Protein AF-A0A7W3VNG0-F1 (afdb_monomer_lite)

Structure (mmCIF, N/CA/C/O backbone):
data_AF-A0A7W3VNG0-F1
#
_entry.id   AF-A0A7W3VNG0-F1
#
loop_
_atom_site.group_PDB
_atom_site.id
_atom_site.type_symbol
_atom_site.label_atom_id
_atom_site.label_alt_id
_atom_site.label_comp_id
_atom_site.label_asym_id
_atom_site.label_entity_id
_atom_site.label_seq_id
_atom_site.pdbx_PDB_ins_code
_atom_site.Cartn_x
_atom_site.Cartn_y
_atom_site.Cartn_z
_atom_site.occupancy
_atom_site.B_iso_or_equiv
_atom_site.auth_seq_id
_atom_site.auth_comp_id
_atom_site.auth_asym_id
_atom_site.auth_atom_id
_atom_site.pdbx_PDB_model_num
ATOM 1 N N . MET A 1 1 ? 59.490 29.736 -14.600 1.00 36.81 1 MET A N 1
ATOM 2 C CA . MET A 1 1 ? 59.712 28.663 -13.608 1.00 36.81 1 MET A CA 1
ATOM 3 C C . MET A 1 1 ? 58.430 27.846 -13.570 1.00 36.81 1 MET A C 1
ATOM 5 O O . MET A 1 1 ? 57.368 28.449 -13.543 1.00 36.81 1 MET A O 1
ATOM 9 N N . PHE A 1 2 ? 58.545 26.541 -13.801 1.00 30.77 2 PHE A N 1
ATOM 10 C CA . PHE A 1 2 ? 57.529 25.680 -14.417 1.00 30.77 2 PHE A CA 1
ATOM 11 C C . PHE A 1 2 ? 56.359 25.311 -13.492 1.00 30.77 2 PHE A C 1
ATOM 13 O O . PHE A 1 2 ? 56.581 24.967 -12.336 1.00 30.77 2 PHE A O 1
ATOM 20 N N . ASP A 1 3 ? 55.145 25.331 -14.051 1.00 32.91 3 ASP A N 1
ATOM 21 C CA . ASP A 1 3 ? 53.916 24.762 -13.484 1.00 32.91 3 ASP A CA 1
ATOM 22 C C . ASP A 1 3 ? 53.625 23.415 -14.175 1.00 32.91 3 ASP A C 1
ATOM 24 O O . ASP A 1 3 ? 53.836 23.266 -15.383 1.00 32.91 3 ASP A O 1
ATOM 28 N N . ILE A 1 4 ? 53.200 22.421 -13.396 1.00 45.72 4 ILE A N 1
ATOM 29 C CA . ILE A 1 4 ? 53.038 21.023 -13.796 1.00 45.72 4 ILE A CA 1
ATOM 30 C C . ILE A 1 4 ? 51.542 20.712 -13.810 1.00 45.72 4 ILE A C 1
ATOM 32 O O . ILE A 1 4 ? 50.962 20.289 -12.812 1.00 45.72 4 ILE A O 1
ATOM 36 N N . SER A 1 5 ? 50.912 20.871 -14.969 1.00 36.47 5 SER A N 1
ATOM 37 C CA . SER A 1 5 ? 49.564 20.367 -15.215 1.00 36.47 5 SER A CA 1
ATOM 38 C C . SER A 1 5 ? 49.514 19.599 -16.536 1.00 36.47 5 SER A C 1
ATOM 40 O O . SER A 1 5 ? 49.958 20.076 -17.577 1.00 36.47 5 SER A O 1
ATOM 42 N N . GLY A 1 6 ? 48.964 18.380 -16.487 1.00 37.28 6 GLY A N 1
ATOM 43 C CA . GLY A 1 6 ? 48.522 17.653 -17.679 1.00 37.28 6 GLY A CA 1
ATOM 44 C C . GLY A 1 6 ? 49.191 16.302 -17.918 1.00 37.28 6 GLY A C 1
ATOM 45 O O . GLY A 1 6 ? 49.995 16.150 -18.833 1.00 37.28 6 GLY A O 1
ATOM 46 N N . PHE A 1 7 ? 48.773 15.274 -17.178 1.00 34.28 7 PHE A N 1
ATOM 47 C CA . PHE A 1 7 ? 48.904 13.899 -17.659 1.00 34.28 7 PHE A CA 1
ATOM 48 C C . PHE A 1 7 ? 47.725 13.619 -18.603 1.00 34.28 7 PHE A C 1
ATOM 50 O O . PHE A 1 7 ? 46.584 13.505 -18.161 1.00 34.28 7 PHE A O 1
ATOM 57 N N . CYS A 1 8 ? 47.981 13.566 -19.913 1.00 39.53 8 CYS A N 1
ATOM 58 C CA . CYS A 1 8 ? 46.970 13.270 -20.929 1.00 39.53 8 CYS A CA 1
ATOM 59 C C . CYS A 1 8 ? 47.337 11.963 -21.647 1.00 39.53 8 CYS A C 1
ATOM 61 O O . CYS A 1 8 ? 48.332 11.889 -22.370 1.00 39.53 8 CYS A O 1
ATOM 63 N N . ILE A 1 9 ? 46.537 10.915 -21.423 1.00 39.66 9 ILE A N 1
ATOM 64 C CA . ILE A 1 9 ? 46.665 9.618 -22.095 1.00 39.66 9 ILE A CA 1
ATOM 65 C C . ILE A 1 9 ? 46.100 9.752 -23.513 1.00 39.66 9 ILE A C 1
ATOM 67 O O . ILE A 1 9 ? 44.916 10.022 -23.706 1.00 39.66 9 ILE A O 1
ATOM 71 N N . LYS A 1 10 ? 46.952 9.535 -24.521 1.00 39.34 10 LYS A N 1
ATOM 72 C CA . LYS A 1 10 ? 46.552 9.444 -25.931 1.00 39.34 10 LYS A CA 1
ATOM 73 C C . LYS A 1 10 ? 45.799 8.136 -26.190 1.00 39.34 10 LYS A C 1
ATOM 75 O O . LYS A 1 10 ? 46.382 7.062 -26.063 1.00 39.34 10 LYS A O 1
ATOM 80 N N . LYS A 1 11 ? 44.572 8.219 -26.709 1.00 36.72 11 LYS A N 1
ATOM 81 C CA . LYS A 1 11 ? 44.039 7.179 -27.600 1.00 36.72 11 LYS A CA 1
ATOM 82 C C . LYS A 1 11 ? 43.119 7.803 -28.651 1.00 36.72 11 LYS A C 1
ATOM 84 O O . LYS A 1 11 ? 42.170 8.495 -28.314 1.00 36.72 11 LYS A O 1
ATOM 89 N N . ASN A 1 12 ? 43.432 7.522 -29.915 1.00 43.62 12 ASN A N 1
ATOM 90 C CA . ASN A 1 12 ? 42.625 7.780 -31.114 1.00 43.62 12 ASN A CA 1
ATOM 91 C C . ASN A 1 12 ? 42.473 9.239 -31.580 1.00 43.62 12 ASN A C 1
ATOM 93 O O . ASN A 1 12 ? 41.367 9.747 -31.697 1.00 43.62 12 ASN A O 1
ATOM 97 N N . GLY A 1 13 ? 43.589 9.873 -31.955 1.00 47.06 13 GLY A N 1
ATOM 98 C CA . GLY A 1 13 ? 43.643 10.723 -33.158 1.00 47.06 13 GLY A CA 1
ATOM 99 C C . GLY A 1 13 ? 42.788 11.996 -33.240 1.00 47.06 13 GLY A C 1
ATOM 100 O O . GLY A 1 13 ? 42.789 12.621 -34.294 1.00 47.06 13 GLY A O 1
ATOM 101 N N . VAL A 1 14 ? 42.107 12.426 -32.178 1.00 41.50 14 VAL A N 1
ATOM 102 C CA . VAL A 1 14 ? 41.333 13.676 -32.174 1.00 41.50 14 VAL A CA 1
ATOM 103 C C . VAL A 1 14 ? 42.056 14.718 -31.327 1.00 41.50 14 VAL A C 1
ATOM 105 O O . VAL A 1 14 ? 42.215 14.570 -30.116 1.00 41.50 14 VAL A O 1
ATOM 108 N N . LYS A 1 15 ? 42.518 15.787 -31.982 1.00 36.38 15 LYS A N 1
ATOM 109 C CA . LYS A 1 15 ? 43.019 16.998 -31.325 1.00 36.38 15 LYS A CA 1
ATOM 110 C C . LYS A 1 15 ? 41.807 17.751 -30.772 1.00 36.38 15 LYS A C 1
ATOM 112 O O . LYS A 1 15 ? 41.072 18.367 -31.537 1.00 36.38 15 LYS A O 1
ATOM 117 N N . ILE A 1 16 ? 41.588 17.699 -29.461 1.00 45.91 16 ILE A N 1
ATOM 118 C CA . ILE A 1 16 ? 40.650 18.611 -28.800 1.00 45.91 16 ILE A CA 1
ATOM 119 C C . ILE A 1 16 ? 41.431 19.894 -28.519 1.00 45.91 16 ILE A C 1
ATOM 121 O O . ILE A 1 16 ? 42.313 19.918 -27.663 1.00 45.91 16 ILE A O 1
ATOM 125 N N . VAL A 1 17 ? 41.161 20.936 -29.303 1.00 44.19 17 VAL A N 1
ATOM 126 C CA . VAL A 1 17 ? 41.677 22.285 -29.048 1.00 44.19 17 VAL A CA 1
ATOM 127 C C . VAL A 1 17 ? 40.721 22.949 -28.048 1.00 44.19 17 VAL A C 1
ATOM 129 O O . VAL A 1 17 ? 39.509 22.875 -28.260 1.00 44.19 17 VAL A O 1
ATOM 132 N N . PRO A 1 18 ? 41.211 23.546 -26.947 1.00 37.38 18 PRO A N 1
ATOM 133 C CA . PRO A 1 18 ? 40.348 24.198 -25.972 1.00 37.38 18 PRO A CA 1
ATOM 134 C C . PRO A 1 18 ? 39.652 25.407 -26.604 1.00 37.38 18 PRO A C 1
ATOM 136 O O . PRO A 1 18 ? 40.271 26.188 -27.325 1.00 37.38 18 PRO A O 1
ATOM 139 N N . LEU A 1 19 ? 38.354 25.543 -26.325 1.00 37.97 19 LEU A N 1
ATOM 140 C CA . LEU A 1 19 ? 37.524 26.659 -26.770 1.00 37.97 19 LEU A CA 1
ATOM 141 C C . LEU A 1 19 ? 37.958 27.928 -26.015 1.00 37.97 19 LEU A C 1
ATOM 143 O O .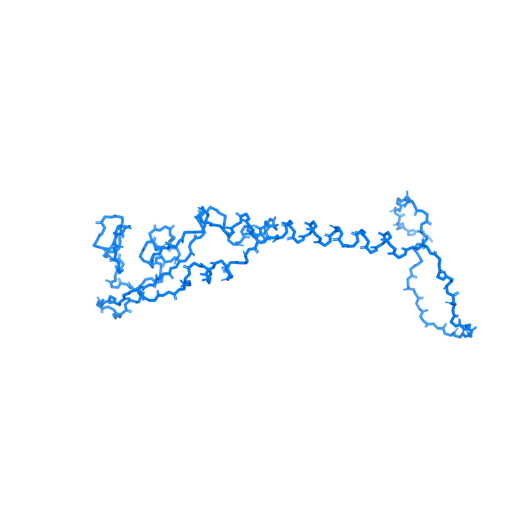 LEU A 1 19 ? 37.500 28.199 -24.907 1.00 37.97 19 LEU A O 1
ATOM 147 N N . GLY A 1 20 ? 38.897 28.668 -26.595 1.00 33.75 20 GLY A N 1
ATOM 148 C CA . GLY A 1 20 ? 39.327 29.978 -26.129 1.00 33.75 20 GLY A CA 1
ATOM 149 C C . GLY A 1 20 ? 38.967 31.051 -27.150 1.00 33.75 20 GLY A C 1
ATOM 150 O O . GLY A 1 20 ? 39.302 30.906 -28.318 1.00 33.75 20 GLY A O 1
ATOM 151 N N . ALA A 1 21 ? 38.322 32.105 -26.648 1.00 32.25 21 ALA A N 1
ATOM 152 C CA . ALA A 1 21 ? 38.236 33.459 -27.193 1.00 32.25 21 ALA A CA 1
ATOM 153 C C . ALA A 1 21 ? 37.711 33.621 -28.634 1.00 32.25 21 ALA A C 1
ATOM 155 O O . ALA A 1 21 ? 38.391 33.390 -29.628 1.00 32.25 21 ALA A O 1
ATOM 156 N N . VAL A 1 22 ? 36.478 34.119 -28.706 1.00 45.09 22 VAL A N 1
ATOM 157 C CA . VAL A 1 22 ? 35.891 34.735 -29.895 1.00 45.09 22 VAL A CA 1
ATOM 158 C C . VAL A 1 22 ? 36.618 36.056 -30.136 1.00 45.09 22 VAL A C 1
ATOM 160 O O . VAL A 1 22 ? 36.516 36.945 -29.297 1.00 45.09 22 VAL A O 1
ATOM 163 N N . ASP A 1 23 ? 37.324 36.190 -31.257 1.00 32.53 23 ASP A N 1
ATOM 164 C CA . ASP A 1 23 ? 37.614 37.502 -31.833 1.00 32.53 23 ASP A CA 1
ATOM 165 C C . ASP A 1 23 ? 37.903 37.404 -33.339 1.00 32.53 23 ASP A C 1
ATOM 167 O O . ASP A 1 23 ? 38.710 36.592 -33.784 1.00 32.53 23 ASP A O 1
ATOM 171 N N . GLY A 1 24 ? 37.211 38.249 -34.108 1.00 32.38 24 GLY A N 1
ATOM 172 C CA . GLY A 1 24 ? 37.638 38.762 -35.413 1.00 32.38 24 GLY A CA 1
ATOM 173 C C . GLY A 1 24 ? 37.784 37.812 -36.615 1.00 32.38 24 GLY A C 1
ATOM 174 O O . GLY A 1 24 ? 38.863 37.308 -36.888 1.00 32.38 24 GLY A O 1
ATOM 175 N N . GLY A 1 25 ? 36.765 37.804 -37.484 1.00 30.77 25 GLY A N 1
ATOM 176 C CA . GLY A 1 25 ? 36.982 38.089 -38.912 1.00 30.77 25 GLY A CA 1
ATOM 177 C C . GLY A 1 25 ? 37.190 36.944 -39.925 1.00 30.77 25 GLY A C 1
ATOM 178 O O . GLY A 1 25 ? 38.035 36.073 -39.783 1.00 30.77 25 GLY A O 1
ATOM 179 N N . ILE A 1 26 ? 36.512 37.148 -41.063 1.00 33.97 26 ILE A N 1
ATOM 180 C CA . ILE A 1 26 ? 36.773 36.677 -42.439 1.00 33.97 26 ILE A CA 1
ATOM 181 C C . ILE A 1 26 ? 35.982 35.456 -42.951 1.00 33.97 26 ILE A C 1
ATOM 183 O O . ILE A 1 26 ? 35.884 34.387 -42.362 1.00 33.97 26 ILE A O 1
ATOM 187 N N . GLN A 1 27 ? 35.388 35.733 -44.113 1.00 40.12 27 GLN A N 1
ATOM 188 C CA . GLN A 1 27 ? 34.443 35.004 -44.944 1.00 40.12 27 GLN A CA 1
ATOM 189 C C . GLN A 1 27 ? 34.919 33.613 -45.392 1.00 40.12 27 GLN A C 1
ATOM 191 O O . GLN A 1 27 ? 36.063 33.429 -45.797 1.00 40.12 27 GLN A O 1
ATOM 196 N N . GLY A 1 28 ? 33.976 32.673 -45.469 1.00 29.70 28 GLY A N 1
ATOM 197 C CA . GLY A 1 28 ? 34.095 31.427 -46.224 1.00 29.70 28 GLY A CA 1
ATOM 198 C C . GLY A 1 28 ? 32.721 30.769 -46.299 1.00 29.70 28 GLY A C 1
ATOM 199 O O . GLY A 1 28 ? 32.133 30.486 -45.262 1.00 29.70 28 GLY A O 1
ATOM 200 N N . GLY A 1 29 ? 32.168 30.626 -47.507 1.00 31.95 29 GLY A N 1
ATOM 201 C CA . GLY A 1 29 ? 30.792 30.174 -47.750 1.00 31.95 29 GLY A CA 1
ATOM 202 C C . GLY A 1 29 ? 30.448 28.797 -47.158 1.00 31.95 29 GLY A C 1
ATOM 203 O O . GLY A 1 29 ? 31.324 28.101 -46.644 1.00 31.95 29 GLY A O 1
ATOM 204 N N . PRO A 1 30 ? 29.172 28.370 -47.225 1.00 36.72 30 PRO A N 1
ATOM 205 C CA . PRO A 1 30 ? 28.758 27.097 -46.652 1.00 36.72 30 PRO A CA 1
ATOM 206 C C . PRO A 1 30 ? 29.549 25.955 -47.297 1.00 36.72 30 PRO A C 1
ATOM 208 O O . PRO A 1 30 ? 29.442 25.700 -48.498 1.00 36.72 30 PRO A O 1
ATOM 211 N N . LEU A 1 31 ? 30.346 25.270 -46.475 1.00 34.75 31 LEU A N 1
ATOM 212 C CA . LEU A 1 31 ? 30.989 24.005 -46.808 1.00 34.75 31 LEU A CA 1
ATOM 213 C C . LEU A 1 31 ? 29.894 23.002 -47.174 1.00 34.75 31 LEU A C 1
ATOM 215 O O . LEU A 1 31 ? 29.233 22.406 -46.324 1.00 34.75 31 LEU A O 1
ATOM 219 N N . ARG A 1 32 ? 29.685 22.854 -48.480 1.00 32.56 32 ARG A N 1
ATOM 220 C CA . ARG A 1 32 ? 28.831 21.840 -49.081 1.00 32.56 32 ARG A CA 1
ATOM 221 C C . ARG A 1 32 ? 29.523 20.493 -48.891 1.00 32.56 32 ARG A C 1
ATOM 223 O O . ARG A 1 32 ? 30.400 20.128 -49.668 1.00 32.56 32 ARG A O 1
ATOM 230 N N . ILE A 1 33 ? 29.152 19.777 -47.834 1.00 42.22 33 ILE A N 1
ATOM 231 C CA . ILE A 1 33 ? 29.597 18.399 -47.617 1.00 42.22 33 ILE A CA 1
ATOM 232 C C . ILE A 1 33 ? 28.932 17.529 -48.700 1.00 42.22 33 ILE A C 1
ATOM 234 O O . ILE A 1 33 ? 27.702 17.562 -48.818 1.00 42.22 33 ILE A O 1
ATOM 238 N N . PRO A 1 34 ? 29.691 16.786 -49.527 1.00 34.53 34 PRO A N 1
ATOM 239 C CA . PRO A 1 34 ? 29.109 15.892 -50.516 1.00 34.53 34 PRO A CA 1
ATOM 240 C C . PRO A 1 34 ? 28.356 14.762 -49.811 1.00 34.53 34 PRO A C 1
ATOM 242 O O . PRO A 1 34 ? 28.912 14.006 -49.016 1.00 34.53 34 PRO A O 1
ATOM 245 N N . ASN A 1 35 ? 27.066 14.667 -50.119 1.00 49.00 35 ASN A N 1
ATOM 246 C CA . ASN A 1 35 ? 26.188 13.590 -49.700 1.00 49.00 35 ASN A CA 1
ATOM 247 C C . ASN A 1 35 ? 26.609 12.304 -50.423 1.00 49.00 35 ASN A C 1
ATOM 249 O O . ASN A 1 35 ? 26.249 12.101 -51.579 1.00 49.00 35 ASN A O 1
ATOM 253 N N . THR A 1 36 ? 27.405 11.460 -49.767 1.00 40.16 36 THR A N 1
ATOM 254 C CA . THR A 1 36 ? 27.700 10.118 -50.281 1.00 40.16 36 THR A CA 1
ATOM 255 C C . THR A 1 36 ? 27.857 9.149 -49.113 1.00 40.16 36 THR A C 1
ATOM 257 O O . THR A 1 36 ? 28.826 9.201 -48.362 1.00 40.16 36 THR A O 1
ATOM 260 N N . THR A 1 37 ? 26.862 8.271 -48.976 1.00 44.16 37 THR A N 1
ATOM 261 C CA . THR A 1 37 ? 26.997 6.931 -48.382 1.00 44.16 37 THR A CA 1
ATOM 262 C C . THR A 1 37 ? 27.350 6.867 -46.888 1.00 44.16 37 THR A C 1
ATOM 264 O O . THR A 1 37 ? 28.313 6.221 -46.494 1.00 44.16 37 THR A O 1
ATOM 267 N N . GLY A 1 38 ? 26.542 7.499 -46.029 1.00 41.84 38 GLY A N 1
ATOM 268 C CA . GLY A 1 38 ? 26.696 7.373 -44.569 1.00 41.84 38 GLY A CA 1
ATOM 269 C C . GLY A 1 38 ? 25.411 7.418 -43.734 1.00 41.84 38 GLY A C 1
ATOM 270 O O . GLY A 1 38 ? 25.485 7.201 -42.526 1.00 41.84 38 GLY A O 1
ATOM 271 N N . SER A 1 39 ? 24.238 7.685 -44.328 1.00 44.06 39 SER A N 1
ATOM 272 C CA . SER A 1 39 ? 23.010 7.871 -43.535 1.00 44.06 39 SER A CA 1
ATOM 273 C C . SER A 1 39 ? 22.410 6.556 -43.041 1.00 44.06 39 SER A C 1
ATOM 275 O O . SER A 1 39 ? 21.922 6.508 -41.920 1.00 44.06 39 SER A O 1
ATOM 277 N N . THR A 1 40 ? 22.531 5.463 -43.797 1.00 45.22 40 THR A N 1
ATOM 278 C CA . THR A 1 40 ? 21.912 4.183 -43.425 1.00 45.22 40 THR A CA 1
ATOM 279 C C . THR A 1 40 ? 22.542 3.562 -42.185 1.00 45.22 40 THR A C 1
ATOM 281 O O . THR A 1 40 ? 21.824 3.054 -41.336 1.00 45.22 40 THR A O 1
ATOM 284 N N . VAL A 1 41 ? 23.865 3.648 -42.018 1.00 49.41 41 VAL A N 1
ATOM 285 C CA . VAL A 1 41 ? 24.562 3.015 -40.883 1.00 49.41 41 VAL A CA 1
ATOM 286 C C . VAL A 1 41 ? 24.345 3.797 -39.583 1.00 49.41 41 VAL A C 1
ATOM 288 O O . VAL A 1 41 ? 24.142 3.200 -38.528 1.00 49.41 41 VAL A O 1
ATOM 291 N N . LEU A 1 42 ? 24.332 5.134 -39.638 1.00 45.94 42 LEU A N 1
ATOM 292 C CA . LEU A 1 42 ? 24.063 5.968 -38.460 1.00 45.94 42 LEU A CA 1
ATOM 293 C C . LEU A 1 42 ? 22.584 5.935 -38.056 1.00 45.94 42 LEU A C 1
ATOM 295 O O . LEU A 1 42 ? 22.285 5.897 -36.861 1.00 45.94 42 LEU A O 1
ATOM 299 N N . GLU A 1 43 ? 21.660 5.888 -39.019 1.00 49.06 43 GLU A N 1
ATOM 300 C CA . GLU A 1 43 ? 20.235 5.688 -38.740 1.00 49.06 43 GLU A CA 1
ATOM 301 C C . GLU A 1 43 ? 19.970 4.280 -38.200 1.00 49.06 43 GLU A C 1
ATOM 303 O O . GLU A 1 43 ? 19.281 4.141 -37.194 1.00 49.06 43 GLU A O 1
ATOM 308 N N . GLU A 1 44 ? 20.576 3.236 -38.772 1.00 48.44 44 GLU A N 1
ATOM 309 C CA . GLU A 1 44 ? 20.404 1.856 -38.306 1.00 48.44 44 GLU A CA 1
ATOM 310 C C . GLU A 1 44 ? 20.975 1.641 -36.894 1.00 48.44 44 GLU A C 1
ATOM 312 O O . GLU A 1 44 ? 20.317 1.021 -36.054 1.00 48.44 44 GLU A O 1
ATOM 317 N N . ILE A 1 45 ? 22.148 2.202 -36.577 1.00 53.28 45 ILE A N 1
ATOM 318 C CA . ILE A 1 45 ? 22.716 2.151 -35.218 1.00 53.28 45 ILE A CA 1
ATOM 319 C C . ILE A 1 45 ? 21.833 2.929 -34.237 1.00 53.28 45 ILE A C 1
ATOM 321 O O . ILE A 1 45 ? 21.604 2.456 -33.123 1.00 53.28 45 ILE A O 1
ATOM 325 N N . THR A 1 46 ? 21.282 4.077 -34.641 1.00 53.69 46 THR A N 1
ATOM 326 C CA . THR A 1 46 ? 20.373 4.884 -33.806 1.00 53.69 46 THR A CA 1
ATOM 327 C C . THR A 1 46 ? 19.031 4.178 -33.566 1.00 53.69 46 THR A C 1
ATOM 329 O O . THR A 1 46 ? 18.510 4.198 -32.451 1.00 53.69 46 THR A O 1
ATOM 332 N N . ILE A 1 47 ? 18.472 3.502 -34.575 1.00 54.66 47 ILE A N 1
ATOM 333 C CA . ILE A 1 47 ? 17.222 2.732 -34.462 1.00 54.66 47 ILE A CA 1
ATOM 334 C C . ILE A 1 47 ? 17.432 1.490 -33.582 1.00 54.66 47 ILE A C 1
ATOM 336 O O . ILE A 1 47 ? 16.618 1.218 -32.697 1.00 54.66 47 ILE A O 1
ATOM 340 N N . ARG A 1 48 ? 18.549 0.769 -33.755 1.00 51.03 48 ARG A N 1
ATOM 341 C CA . ARG A 1 48 ? 18.896 -0.400 -32.926 1.00 51.03 48 ARG A CA 1
ATOM 342 C C . ARG A 1 48 ? 19.209 -0.013 -31.478 1.00 51.03 48 ARG A C 1
ATOM 344 O O . ARG A 1 48 ? 18.795 -0.726 -30.566 1.00 51.03 48 ARG A O 1
ATOM 351 N N . THR A 1 49 ? 19.880 1.117 -31.240 1.00 51.72 49 THR A N 1
ATOM 352 C CA . THR A 1 49 ? 20.140 1.619 -29.876 1.00 51.72 49 THR A CA 1
ATOM 353 C C . THR A 1 49 ? 18.887 2.165 -29.200 1.00 51.72 49 THR A C 1
ATOM 355 O O . THR A 1 49 ? 18.715 1.903 -28.013 1.00 51.72 49 THR A O 1
ATOM 358 N N . LYS A 1 50 ? 17.962 2.815 -29.926 1.00 52.94 50 LYS A N 1
ATOM 359 C CA . LYS A 1 50 ? 16.620 3.132 -29.401 1.00 52.94 50 LYS A CA 1
ATOM 360 C C . LYS A 1 50 ? 15.864 1.872 -28.986 1.00 52.94 50 LYS A C 1
ATOM 362 O O . LYS A 1 50 ? 15.388 1.811 -27.862 1.00 52.94 50 LYS A O 1
ATOM 367 N N . GLY A 1 51 ? 15.831 0.841 -29.834 1.00 54.34 51 GLY A N 1
ATOM 368 C CA . GLY A 1 51 ? 15.145 -0.419 -29.529 1.00 54.34 51 GLY A CA 1
ATOM 369 C C . GLY A 1 51 ? 15.720 -1.166 -28.319 1.00 54.34 51 GLY A C 1
ATOM 370 O O . GLY A 1 51 ? 14.959 -1.682 -27.503 1.00 54.34 51 GLY A O 1
ATOM 371 N N . LEU A 1 52 ? 17.049 -1.187 -28.153 1.00 55.12 52 LEU A N 1
ATOM 372 C CA . LEU A 1 52 ? 17.690 -1.791 -26.976 1.00 55.12 52 LEU A CA 1
ATOM 373 C C . LEU A 1 52 ? 17.522 -0.934 -25.709 1.00 55.12 52 LEU A C 1
ATOM 375 O O . LEU A 1 52 ? 17.266 -1.477 -24.640 1.00 55.12 52 LEU A O 1
ATOM 379 N N . SER A 1 53 ? 17.644 0.392 -25.818 1.00 56.03 53 SER A N 1
ATOM 380 C CA . SER A 1 53 ? 17.430 1.354 -24.724 1.00 56.03 53 SER A CA 1
ATOM 381 C C . SER A 1 53 ? 15.994 1.303 -24.202 1.00 56.03 53 SER A C 1
ATOM 383 O O . SER A 1 53 ? 15.775 1.214 -22.994 1.00 56.03 53 SER A O 1
ATOM 385 N N . ASP A 1 54 ? 15.019 1.300 -25.110 1.00 55.09 54 ASP A N 1
ATOM 386 C CA . ASP A 1 54 ? 13.598 1.218 -24.785 1.00 55.09 54 ASP A CA 1
ATOM 387 C C . ASP A 1 54 ? 13.218 -0.152 -24.232 1.00 55.09 54 ASP A C 1
ATOM 389 O O . ASP A 1 54 ? 12.248 -0.237 -23.494 1.00 55.09 54 ASP A O 1
ATOM 393 N N . TRP A 1 55 ? 13.975 -1.217 -24.523 1.00 53.97 55 TRP A N 1
ATOM 394 C CA . TRP A 1 55 ? 13.800 -2.536 -23.907 1.00 53.97 55 TRP A CA 1
ATOM 395 C C . TRP A 1 55 ? 14.455 -2.622 -22.519 1.00 53.97 55 TRP A C 1
ATOM 397 O O . TRP A 1 55 ? 13.865 -3.154 -21.577 1.00 53.97 55 TRP A O 1
ATOM 407 N N . LEU A 1 56 ? 15.636 -2.019 -22.348 1.00 57.25 56 LEU A N 1
ATOM 408 C CA . LEU A 1 56 ? 16.344 -1.951 -21.065 1.00 57.25 56 LEU A CA 1
ATOM 409 C C . LEU A 1 56 ? 15.651 -1.019 -20.057 1.00 57.25 56 LEU A C 1
ATOM 411 O O . LEU A 1 56 ? 15.683 -1.292 -18.862 1.00 57.25 56 LEU A O 1
ATOM 415 N N . GLN A 1 57 ? 14.959 0.027 -20.513 1.00 57.47 57 GLN A N 1
ATOM 416 C CA . GLN A 1 57 ? 14.069 0.853 -19.679 1.00 57.47 57 GLN A CA 1
ATOM 417 C C . GLN A 1 57 ? 12.605 0.351 -19.692 1.00 57.47 57 GLN A C 1
ATOM 419 O O . GLN A 1 57 ? 11.754 0.841 -18.938 1.00 57.47 57 GLN A O 1
ATOM 424 N N . GLY A 1 58 ? 12.310 -0.646 -20.532 1.00 71.06 58 GLY A N 1
ATOM 425 C CA . GLY A 1 58 ? 10.999 -0.914 -21.118 1.00 71.06 58 GLY A CA 1
ATOM 426 C C . GLY A 1 58 ? 9.995 -1.619 -20.247 1.00 71.06 58 GLY A C 1
ATOM 427 O O . GLY A 1 58 ? 10.089 -2.806 -19.998 1.00 71.06 58 GLY A O 1
ATOM 428 N N . GLY A 1 59 ? 8.947 -0.925 -19.851 1.00 77.12 59 GLY A N 1
ATOM 429 C CA . GLY A 1 59 ? 7.811 -1.528 -19.176 1.00 77.12 59 GLY A CA 1
ATOM 430 C C . GLY A 1 59 ? 6.842 -0.448 -18.749 1.00 77.12 59 GLY A C 1
ATOM 431 O O . GLY A 1 59 ? 7.146 0.742 -18.839 1.00 77.12 59 GLY A O 1
ATOM 432 N N . LYS A 1 60 ? 5.670 -0.852 -18.258 1.00 86.44 60 LYS A N 1
ATOM 433 C CA . LYS A 1 60 ? 4.725 0.113 -17.696 1.00 86.44 60 LYS A CA 1
ATOM 434 C C . LYS A 1 60 ? 5.408 0.861 -16.553 1.00 86.44 60 LYS A C 1
ATOM 436 O O . LYS A 1 60 ? 5.948 0.237 -15.638 1.00 86.44 60 LYS A O 1
ATOM 441 N N . THR A 1 61 ? 5.358 2.188 -16.587 1.00 89.44 61 THR A N 1
ATOM 442 C CA . THR A 1 61 ? 5.695 2.994 -15.408 1.00 89.44 61 THR A CA 1
ATOM 443 C C . THR A 1 61 ? 4.772 2.606 -14.256 1.00 89.44 61 THR A C 1
ATOM 445 O O . THR A 1 61 ? 3.684 2.071 -14.483 1.00 89.44 61 THR A O 1
ATOM 448 N N . PHE A 1 62 ? 5.145 2.908 -13.012 1.00 90.44 62 PHE A N 1
ATOM 449 C CA . PHE A 1 62 ? 4.283 2.594 -11.869 1.00 90.44 62 PHE A CA 1
ATOM 450 C C . PHE A 1 62 ? 2.867 3.180 -12.021 1.00 90.44 62 PHE A C 1
ATOM 452 O O . PHE A 1 62 ? 1.886 2.511 -11.710 1.00 90.44 62 PHE A O 1
ATOM 459 N N . SER A 1 63 ? 2.745 4.391 -12.578 1.00 90.56 63 SER A N 1
ATOM 460 C CA . SER A 1 63 ? 1.447 5.018 -12.862 1.00 90.56 63 SER A CA 1
ATOM 461 C C . SER A 1 63 ? 0.636 4.220 -13.890 1.00 90.56 63 SER A C 1
ATOM 463 O O . SER A 1 63 ? -0.512 3.856 -13.637 1.00 90.56 63 SER A O 1
ATOM 465 N N . GLN A 1 64 ? 1.253 3.850 -15.016 1.00 91.31 64 GLN A N 1
ATOM 466 C CA . GLN A 1 64 ? 0.609 3.030 -16.048 1.00 91.31 64 GLN A CA 1
ATOM 467 C C . GLN A 1 64 ? 0.244 1.633 -15.529 1.00 91.31 64 GLN A C 1
ATOM 469 O O . GLN A 1 64 ? -0.820 1.105 -15.856 1.00 91.31 64 GLN A O 1
ATOM 474 N N . TYR A 1 65 ? 1.108 1.028 -14.711 1.00 91.88 65 TYR A N 1
ATOM 475 C CA . TYR A 1 65 ? 0.850 -0.254 -14.066 1.00 91.88 65 TYR A CA 1
ATOM 476 C C . TYR A 1 65 ? -0.345 -0.145 -13.117 1.00 91.88 65 TYR A C 1
ATOM 478 O O . TYR A 1 65 ? -1.281 -0.934 -13.219 1.00 91.88 65 TYR A O 1
ATOM 486 N N . LYS A 1 66 ? -0.359 0.874 -12.255 1.00 92.69 66 LYS A N 1
ATOM 487 C CA . LYS A 1 66 ? -1.455 1.161 -11.328 1.00 92.69 66 LYS A CA 1
ATOM 488 C C . LYS A 1 66 ? -2.785 1.317 -12.066 1.00 92.69 66 LYS A C 1
ATOM 490 O O . LYS A 1 66 ? -3.750 0.651 -11.699 1.00 92.69 66 LYS A O 1
ATOM 495 N N . ILE A 1 67 ? -2.824 2.120 -13.131 1.00 92.31 67 ILE A N 1
ATOM 496 C CA . ILE A 1 67 ? -4.018 2.306 -13.974 1.00 92.31 67 ILE A CA 1
ATOM 497 C C . ILE A 1 67 ? -4.465 0.969 -14.576 1.00 92.31 67 ILE A C 1
ATOM 499 O O . ILE A 1 67 ? -5.620 0.578 -14.429 1.00 92.31 67 ILE A O 1
ATOM 503 N N . ALA A 1 68 ? -3.538 0.202 -15.157 1.00 90.38 68 ALA A N 1
ATOM 504 C CA . ALA A 1 68 ? -3.840 -1.106 -15.742 1.00 90.38 68 ALA A CA 1
ATOM 505 C C . ALA A 1 68 ? -4.312 -2.163 -14.720 1.00 90.38 68 ALA A C 1
ATOM 507 O O . ALA A 1 68 ? -4.779 -3.233 -15.111 1.00 90.38 68 ALA A O 1
ATOM 508 N N . ARG A 1 69 ? -4.173 -1.903 -13.414 1.00 91.25 69 ARG A N 1
ATOM 509 C CA . ARG A 1 69 ? -4.629 -2.768 -12.311 1.00 91.25 69 ARG A CA 1
ATOM 510 C C . ARG A 1 69 ? -5.863 -2.209 -11.582 1.00 91.25 69 ARG A C 1
ATOM 512 O O . ARG A 1 69 ? -6.187 -2.669 -10.483 1.00 91.25 69 ARG A O 1
ATOM 519 N N . GLY A 1 70 ? -6.553 -1.246 -12.194 1.00 89.88 70 GLY A N 1
ATOM 520 C CA . GLY A 1 70 ? -7.791 -0.646 -11.684 1.00 89.88 70 GLY A CA 1
ATOM 521 C C . GLY A 1 70 ? -7.582 0.577 -10.789 1.00 89.88 70 GLY A C 1
ATOM 522 O O . GLY A 1 70 ? -8.542 1.125 -10.274 1.00 89.88 70 GLY A O 1
ATOM 523 N N . GLY A 1 71 ? -6.345 1.040 -10.602 1.00 91.19 71 GLY A N 1
ATOM 524 C CA . GLY A 1 71 ? -6.079 2.267 -9.858 1.00 91.19 71 GLY A CA 1
ATOM 525 C C . GLY A 1 71 ? -6.410 2.193 -8.365 1.00 91.19 71 GLY A C 1
ATOM 526 O O . GLY A 1 71 ? -6.524 1.115 -7.777 1.00 91.19 71 GLY A O 1
ATOM 527 N N . THR A 1 72 ? -6.467 3.376 -7.747 1.00 92.81 72 THR A N 1
ATOM 528 C CA . THR A 1 72 ? -6.881 3.539 -6.348 1.00 92.81 72 THR A CA 1
ATOM 529 C C . THR A 1 72 ? -8.380 3.777 -6.301 1.00 92.81 72 THR A C 1
ATOM 531 O O . THR A 1 72 ? -8.871 4.752 -6.858 1.00 92.81 72 THR A O 1
ATOM 534 N N . GLU A 1 73 ? -9.073 2.912 -5.583 1.00 94.31 73 GLU A N 1
ATOM 535 C CA . GLU A 1 73 ? -10.516 2.897 -5.393 1.00 94.31 73 GLU A CA 1
ATOM 536 C C . GLU A 1 73 ? -10.779 2.972 -3.892 1.00 94.31 73 GLU A C 1
ATOM 538 O O . GLU A 1 73 ? -10.037 2.396 -3.094 1.00 94.31 73 GLU A O 1
ATOM 543 N N . THR A 1 74 ? -11.811 3.702 -3.485 1.00 96.06 74 THR A N 1
ATOM 544 C CA . THR A 1 74 ? -12.245 3.684 -2.086 1.00 96.06 74 THR A CA 1
ATOM 545 C C . THR A 1 74 ? -13.109 2.449 -1.873 1.00 96.06 74 THR A C 1
ATOM 547 O O . THR A 1 74 ? -14.083 2.262 -2.591 1.00 96.06 74 THR A O 1
ATOM 550 N N . LEU A 1 75 ? -12.738 1.623 -0.899 1.00 95.12 75 LEU A N 1
ATOM 551 C CA . LEU A 1 75 ? -13.441 0.387 -0.562 1.00 95.12 75 LEU A CA 1
ATOM 552 C C . LEU A 1 75 ? -14.466 0.630 0.546 1.00 95.12 75 LEU A C 1
ATOM 554 O O . LEU A 1 75 ? -15.616 0.234 0.432 1.00 95.12 75 LEU A O 1
ATOM 558 N N . ALA A 1 76 ? -14.062 1.328 1.610 1.00 95.38 76 ALA A N 1
ATOM 559 C CA . ALA A 1 76 ? -14.920 1.542 2.768 1.00 95.38 76 ALA A CA 1
ATOM 560 C C . ALA A 1 76 ? -14.564 2.817 3.537 1.00 95.38 76 ALA A C 1
ATOM 562 O O . ALA A 1 76 ? -13.473 3.380 3.407 1.00 95.38 76 ALA A O 1
ATOM 563 N N . HIS A 1 77 ? -15.490 3.231 4.397 1.00 96.62 77 HIS A N 1
ATOM 564 C CA . HIS A 1 77 ? -15.286 4.267 5.399 1.00 96.62 77 HIS A CA 1
ATOM 565 C C . HIS A 1 77 ? -15.565 3.677 6.778 1.00 96.62 77 HIS A C 1
ATOM 567 O O . HIS A 1 77 ? -16.688 3.277 7.072 1.00 96.62 77 HIS A O 1
ATOM 573 N N . ILE A 1 78 ? -14.541 3.618 7.624 1.00 93.94 78 ILE A N 1
ATOM 574 C CA . ILE A 1 78 ? -14.660 3.101 8.985 1.00 93.94 78 ILE A CA 1
ATOM 575 C C . ILE A 1 78 ? -14.846 4.280 9.931 1.00 93.94 78 ILE A C 1
ATOM 577 O O . ILE A 1 78 ? -13.997 5.171 10.005 1.00 93.94 78 ILE A O 1
ATOM 581 N N . GLN A 1 79 ? -15.951 4.270 10.668 1.00 94.81 79 GLN A N 1
ATOM 582 C CA . GLN A 1 79 ? -16.192 5.218 11.748 1.00 94.81 79 GLN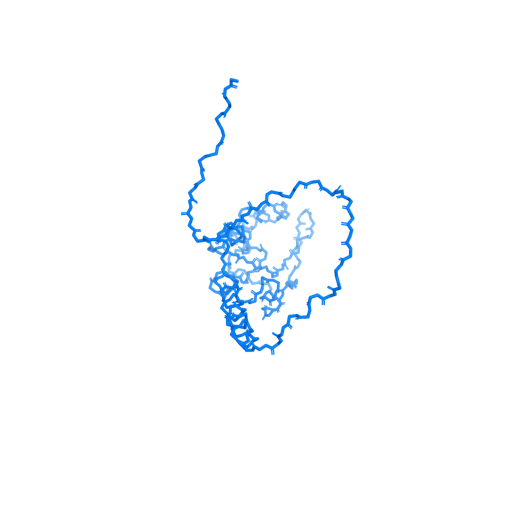 A CA 1
ATOM 583 C C . GLN A 1 79 ? -15.320 4.854 12.952 1.00 94.81 79 GLN A C 1
ATOM 585 O O . GLN A 1 79 ? -15.309 3.707 13.399 1.00 94.81 79 GLN A O 1
ATOM 590 N N . THR A 1 80 ? -14.575 5.825 13.471 1.00 92.69 80 THR A N 1
ATOM 591 C CA . THR A 1 80 ? -13.706 5.669 14.646 1.00 92.69 80 THR A CA 1
ATOM 592 C C . THR A 1 80 ? -14.038 6.749 15.668 1.00 92.69 80 THR A C 1
ATOM 594 O O . THR A 1 80 ? -14.591 7.791 15.317 1.00 92.69 80 THR A O 1
ATOM 597 N N . SER A 1 81 ? -13.615 6.563 16.919 1.00 90.69 81 SER A N 1
ATOM 598 C CA . SER A 1 81 ? -13.734 7.590 17.969 1.00 90.69 81 SER A CA 1
ATOM 599 C C . SER A 1 81 ? -13.053 8.918 17.615 1.00 90.69 81 SER A C 1
ATOM 601 O O . SER A 1 81 ? -13.393 9.958 18.162 1.00 90.69 81 SER A O 1
ATOM 603 N N . THR A 1 82 ? -12.100 8.888 16.682 1.00 91.38 82 THR A N 1
ATOM 604 C CA . THR A 1 82 ? -11.327 10.052 16.224 1.00 91.38 82 THR A CA 1
ATOM 605 C C . THR A 1 82 ? -11.748 10.549 14.835 1.00 91.38 82 THR A C 1
ATOM 607 O O . THR A 1 82 ? -11.015 11.311 14.206 1.00 91.38 82 THR A O 1
ATOM 610 N N . GLY A 1 83 ? -12.888 10.083 14.312 1.00 93.19 83 GLY A N 1
ATOM 611 C CA . GLY A 1 83 ? -13.431 10.444 12.996 1.00 93.19 83 GLY A CA 1
ATOM 612 C C . GLY A 1 83 ? -13.411 9.299 11.980 1.00 93.19 83 GLY A C 1
ATOM 613 O O . GLY A 1 83 ? -13.275 8.131 12.338 1.00 93.19 83 GLY A O 1
ATOM 614 N N . VAL A 1 84 ? -13.530 9.627 10.693 1.00 95.31 84 VAL A N 1
ATOM 615 C CA . VAL A 1 84 ? -13.667 8.629 9.618 1.00 95.31 84 VAL A CA 1
ATOM 616 C C . VAL A 1 84 ? -12.308 8.235 9.038 1.00 95.31 84 VAL A C 1
ATOM 618 O O . VAL A 1 84 ? -11.549 9.094 8.580 1.00 95.31 84 VAL A O 1
ATOM 621 N N . GLN A 1 85 ? -12.005 6.937 9.013 1.00 95.62 85 GLN A N 1
ATOM 622 C CA . GLN A 1 85 ? -10.883 6.374 8.263 1.00 95.62 85 GLN A CA 1
ATOM 623 C C . GLN A 1 85 ? -11.372 5.910 6.889 1.00 95.62 85 GLN A C 1
ATOM 625 O O . GLN A 1 85 ? -12.196 5.002 6.788 1.00 95.62 85 GLN A O 1
ATOM 630 N N . ARG A 1 86 ? -10.830 6.497 5.820 1.00 95.62 86 ARG A N 1
ATOM 631 C CA . ARG A 1 86 ? -11.031 5.995 4.457 1.00 95.62 86 ARG A CA 1
ATOM 632 C C . ARG A 1 86 ? -10.123 4.791 4.225 1.00 95.62 86 ARG A C 1
ATOM 634 O O . ARG A 1 86 ? -8.924 4.873 4.497 1.00 95.62 86 ARG A O 1
ATOM 641 N N . ILE A 1 87 ? -10.694 3.706 3.721 1.00 95.81 87 ILE A N 1
ATO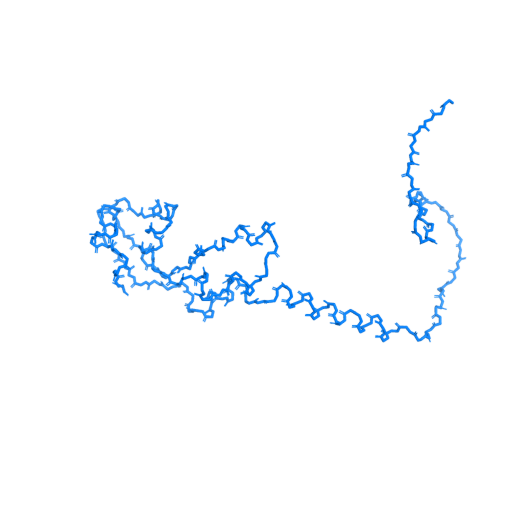M 642 C CA . ILE A 1 87 ? -9.981 2.504 3.296 1.00 95.81 87 ILE A CA 1
ATOM 643 C C . ILE A 1 87 ? -10.023 2.454 1.781 1.00 95.81 87 ILE A C 1
ATOM 645 O O . ILE A 1 87 ? -11.093 2.530 1.178 1.00 95.81 87 ILE A O 1
ATOM 649 N N . SER A 1 88 ? -8.858 2.343 1.159 1.00 95.69 88 SER A N 1
ATOM 650 C CA . SER A 1 88 ? -8.727 2.322 -0.292 1.00 95.69 88 SER A CA 1
ATOM 651 C C . SER A 1 88 ? -7.793 1.228 -0.776 1.00 95.69 88 SER A C 1
ATOM 653 O O . SER A 1 88 ? -7.028 0.663 0.005 1.00 95.69 88 SER A O 1
ATOM 655 N N . THR A 1 89 ? -7.858 0.936 -2.072 1.00 95.88 89 THR A N 1
ATOM 656 C CA . THR A 1 89 ? -6.866 0.103 -2.741 1.00 95.88 89 THR A CA 1
ATOM 657 C C . THR A 1 89 ? -5.554 0.869 -2.889 1.00 95.88 89 THR A C 1
ATOM 659 O O . THR A 1 89 ? -5.484 2.009 -3.366 1.00 95.88 89 THR A O 1
ATOM 662 N N . GLU A 1 90 ? -4.482 0.215 -2.478 1.00 93.56 90 GLU A N 1
ATOM 663 C CA . GLU A 1 90 ? -3.124 0.724 -2.472 1.00 93.56 90 GLU A CA 1
ATOM 664 C C . GLU A 1 90 ? -2.193 -0.289 -3.136 1.00 93.56 90 GLU A C 1
ATOM 666 O O . GLU A 1 90 ? -2.506 -1.472 -3.269 1.00 93.56 90 GLU A O 1
ATOM 671 N N . PHE A 1 91 ? -1.054 0.200 -3.615 1.00 94.19 91 PHE A N 1
ATOM 672 C CA . PHE A 1 91 ? -0.062 -0.610 -4.310 1.00 94.19 91 PHE A CA 1
ATOM 673 C C . PHE A 1 91 ? 1.238 -0.553 -3.524 1.00 94.19 91 PHE A C 1
ATOM 675 O O . PHE A 1 91 ? 1.829 0.519 -3.383 1.00 94.19 91 PHE A O 1
ATOM 682 N N . HIS A 1 92 ? 1.655 -1.705 -3.015 1.00 92.56 92 HIS A N 1
ATOM 683 C CA . HIS A 1 92 ? 2.847 -1.847 -2.196 1.00 92.56 92 HIS A CA 1
ATOM 684 C C . HIS A 1 92 ? 3.961 -2.530 -2.990 1.00 92.56 92 HIS A C 1
ATOM 686 O O . HIS A 1 92 ? 3.728 -3.562 -3.618 1.00 92.56 92 HIS A O 1
ATOM 692 N N . HIS A 1 93 ? 5.165 -1.957 -2.952 1.00 91.75 93 HIS A N 1
ATOM 693 C CA . HIS A 1 93 ? 6.365 -2.575 -3.510 1.00 91.75 93 HIS A CA 1
ATOM 694 C C . HIS A 1 93 ? 6.985 -3.499 -2.459 1.00 91.75 93 HIS A C 1
ATOM 696 O O . HIS A 1 93 ? 7.671 -3.021 -1.561 1.00 91.75 93 HIS A O 1
ATOM 702 N N . ALA A 1 94 ? 6.742 -4.803 -2.578 1.00 87.69 94 ALA A N 1
ATOM 703 C CA . ALA A 1 94 ? 7.089 -5.785 -1.551 1.00 87.69 94 ALA A CA 1
ATOM 704 C C . ALA A 1 94 ? 8.594 -6.077 -1.448 1.00 87.69 94 ALA A C 1
ATOM 706 O O . ALA A 1 94 ? 9.089 -6.374 -0.368 1.00 87.69 94 ALA A O 1
ATOM 707 N N . ILE A 1 95 ? 9.316 -6.021 -2.573 1.00 87.50 95 ILE A N 1
ATOM 708 C CA . ILE A 1 95 ? 10.732 -6.423 -2.636 1.00 87.50 95 ILE A CA 1
ATOM 709 C C . ILE A 1 95 ? 11.602 -5.260 -3.105 1.00 87.50 95 ILE A C 1
ATOM 711 O O . ILE A 1 95 ? 12.488 -4.805 -2.389 1.00 87.50 95 ILE A O 1
ATOM 715 N N . ILE A 1 96 ? 11.340 -4.753 -4.312 1.00 87.81 96 ILE A N 1
ATOM 716 C CA . ILE A 1 96 ? 12.125 -3.665 -4.896 1.00 87.81 96 ILE A CA 1
ATOM 717 C C . ILE A 1 96 ? 11.373 -2.360 -4.687 1.00 87.81 96 ILE A C 1
ATOM 719 O O . ILE A 1 96 ? 10.399 -2.074 -5.383 1.00 87.81 96 ILE A O 1
ATOM 723 N N . SER A 1 97 ? 11.832 -1.557 -3.727 1.00 88.31 97 SER A N 1
ATOM 724 C CA . SER A 1 97 ? 11.250 -0.237 -3.496 1.00 88.31 97 SER A CA 1
ATOM 725 C C . SER A 1 97 ? 11.488 0.697 -4.684 1.00 88.31 97 SER A C 1
ATOM 727 O O . SER A 1 97 ? 12.471 0.588 -5.420 1.00 88.31 97 SER A O 1
ATOM 729 N N . GLN A 1 98 ? 10.631 1.705 -4.822 1.00 86.88 98 GLN A N 1
ATOM 730 C CA . GLN A 1 98 ? 10.798 2.713 -5.866 1.00 86.88 98 GLN A CA 1
ATOM 731 C C . GLN A 1 98 ? 12.068 3.562 -5.679 1.00 86.88 98 GLN A C 1
ATOM 733 O O . GLN A 1 98 ? 12.606 4.102 -6.642 1.00 86.88 98 GLN A O 1
ATOM 738 N N . SER A 1 99 ? 12.574 3.661 -4.445 1.00 87.50 99 SER A N 1
ATOM 739 C CA . SER A 1 99 ? 13.875 4.278 -4.176 1.00 87.50 99 SER A CA 1
ATOM 740 C C . SER A 1 99 ? 15.012 3.428 -4.743 1.00 87.50 99 SER A C 1
ATOM 742 O O . SER A 1 99 ? 15.846 3.941 -5.481 1.00 87.50 99 SER A O 1
ATOM 744 N N . MET A 1 100 ? 14.991 2.113 -4.498 1.00 88.25 100 MET A N 1
ATOM 745 C CA . MET A 1 100 ? 15.966 1.184 -5.080 1.00 88.25 100 MET A CA 1
ATOM 746 C C . MET A 1 100 ? 15.916 1.199 -6.606 1.00 88.25 100 MET A C 1
ATOM 748 O O . MET A 1 100 ? 16.966 1.237 -7.240 1.00 88.25 100 MET A O 1
ATOM 752 N N . GLN A 1 101 ? 14.718 1.250 -7.197 1.00 89.69 101 GLN A N 1
ATOM 753 C CA . GLN A 1 101 ? 14.578 1.390 -8.645 1.00 89.69 101 GLN A CA 1
ATOM 754 C C . GLN A 1 101 ? 15.358 2.600 -9.174 1.00 89.69 101 GLN A C 1
ATOM 756 O O . GLN A 1 101 ? 16.091 2.469 -10.149 1.00 89.69 101 GLN A O 1
ATOM 761 N N . ARG A 1 102 ? 15.227 3.763 -8.521 1.00 88.44 102 ARG A N 1
ATOM 762 C CA . ARG A 1 102 ? 15.926 4.993 -8.920 1.00 88.44 102 ARG A CA 1
ATOM 763 C C . ARG A 1 102 ? 17.430 4.919 -8.664 1.00 88.44 102 ARG A C 1
ATOM 765 O O . ARG A 1 102 ? 18.201 5.319 -9.525 1.00 88.44 102 ARG A O 1
ATOM 772 N N . ASN A 1 103 ? 17.840 4.380 -7.519 1.00 92.62 103 ASN A N 1
ATOM 773 C CA . ASN A 1 103 ? 19.247 4.335 -7.117 1.00 92.62 103 ASN A CA 1
ATOM 774 C C . ASN A 1 103 ? 20.081 3.391 -7.989 1.00 92.62 103 ASN A C 1
ATOM 776 O O . ASN A 1 103 ? 21.235 3.686 -8.278 1.00 92.62 103 ASN A O 1
ATOM 780 N N . TYR A 1 104 ? 19.495 2.270 -8.413 1.00 88.69 104 TYR A N 1
ATOM 781 C CA . TYR A 1 104 ? 20.169 1.259 -9.230 1.00 88.69 104 TYR A CA 1
ATOM 782 C C . TYR A 1 104 ? 19.753 1.304 -10.707 1.00 88.69 104 TYR A C 1
ATOM 784 O O . TYR A 1 104 ? 20.106 0.403 -11.462 1.00 88.69 104 TYR A O 1
ATOM 792 N N . ASN A 1 105 ? 18.998 2.333 -11.117 1.00 86.31 105 ASN A N 1
ATOM 793 C CA . ASN A 1 105 ? 18.471 2.505 -12.473 1.00 86.31 105 ASN A CA 1
ATOM 794 C C . ASN A 1 105 ? 17.805 1.227 -13.029 1.00 86.31 105 ASN A C 1
ATOM 796 O O . ASN A 1 105 ? 18.080 0.790 -14.148 1.00 86.31 105 ASN A O 1
ATOM 800 N N . LEU A 1 106 ? 16.966 0.585 -12.207 1.00 88.06 106 LEU A N 1
ATOM 801 C CA . LEU A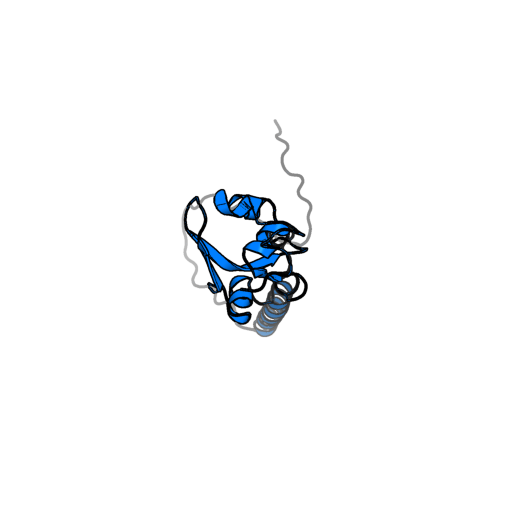 1 106 ? 16.362 -0.700 -12.555 1.00 88.06 106 LEU A CA 1
ATOM 802 C C . LEU A 1 106 ? 15.248 -0.531 -13.601 1.00 88.06 106 LEU A C 1
ATOM 804 O O . LEU A 1 106 ? 14.470 0.432 -13.529 1.00 88.06 106 LEU A O 1
ATOM 808 N N . PRO A 1 107 ? 15.087 -1.504 -14.518 1.00 87.62 107 PRO A N 1
ATOM 809 C CA . PRO A 1 107 ? 14.061 -1.442 -15.551 1.00 87.62 107 PRO A CA 1
ATOM 810 C C . PRO A 1 107 ? 12.640 -1.401 -14.983 1.00 87.62 107 PRO A C 1
ATOM 812 O O . PRO A 1 107 ? 12.322 -2.100 -14.017 1.00 87.62 107 PRO A O 1
ATOM 815 N N . ASN A 1 108 ? 11.732 -0.673 -15.642 1.00 89.38 108 ASN A N 1
ATOM 816 C CA . ASN A 1 108 ? 10.328 -0.612 -15.222 1.00 89.38 108 ASN A CA 1
ATOM 817 C C . ASN A 1 108 ? 9.640 -1.982 -15.235 1.00 89.38 108 ASN A C 1
ATOM 819 O O . ASN A 1 108 ? 8.871 -2.269 -14.324 1.00 89.38 108 ASN A O 1
ATOM 823 N N . TRP A 1 109 ? 9.909 -2.839 -16.226 1.00 86.50 109 TRP A N 1
ATOM 824 C CA . TRP A 1 109 ? 9.339 -4.192 -16.274 1.00 86.50 109 TRP A CA 1
ATOM 825 C C . TRP A 1 109 ? 9.763 -5.052 -15.082 1.00 86.50 109 TRP A C 1
ATOM 827 O O . TRP A 1 109 ? 8.983 -5.872 -14.589 1.00 86.50 109 TRP A O 1
ATOM 837 N N . MET A 1 110 ? 10.992 -4.844 -14.607 1.00 88.25 110 MET A N 1
ATOM 838 C CA . MET A 1 110 ? 11.548 -5.595 -13.495 1.00 88.25 110 MET A CA 1
ATOM 839 C C . MET A 1 110 ? 10.875 -5.195 -12.194 1.00 88.25 110 MET A C 1
ATOM 841 O O . MET A 1 110 ? 10.630 -6.070 -11.384 1.00 88.25 110 MET A O 1
ATOM 845 N N . VAL A 1 111 ? 10.549 -3.917 -11.994 1.00 89.69 111 VAL A N 1
ATOM 846 C CA . VAL A 1 111 ? 9.983 -3.429 -10.725 1.00 89.69 111 VAL A CA 1
ATOM 847 C C . VAL A 1 111 ? 8.452 -3.428 -10.733 1.00 89.69 111 VAL A C 1
ATOM 849 O O . VAL A 1 111 ? 7.828 -3.886 -9.780 1.00 89.69 111 VAL A O 1
ATOM 852 N N . ASN A 1 112 ? 7.827 -2.980 -11.824 1.00 91.31 112 ASN A N 1
ATOM 853 C CA . ASN A 1 112 ? 6.382 -2.760 -11.929 1.00 91.31 112 ASN A CA 1
ATOM 854 C C . ASN A 1 112 ? 5.654 -3.984 -12.503 1.00 91.31 112 ASN A C 1
ATOM 856 O O . ASN A 1 112 ? 5.088 -3.944 -13.599 1.00 91.31 112 ASN A O 1
ATOM 860 N N . ASN A 1 113 ? 5.655 -5.086 -11.759 1.00 89.19 113 ASN A N 1
ATOM 861 C CA . ASN A 1 113 ? 4.946 -6.310 -12.136 1.00 89.19 113 ASN A CA 1
ATOM 862 C C . ASN A 1 113 ? 4.118 -6.879 -10.970 1.00 89.19 113 ASN A C 1
ATOM 864 O O . ASN A 1 113 ? 4.205 -6.414 -9.835 1.00 89.19 113 ASN A O 1
ATOM 868 N N . ARG A 1 114 ? 3.290 -7.896 -11.253 1.00 88.25 114 ARG A N 1
ATOM 869 C CA . ARG A 1 114 ? 2.373 -8.502 -10.265 1.00 88.25 114 ARG A CA 1
ATOM 870 C C . ARG A 1 114 ? 3.074 -9.215 -9.110 1.00 88.25 114 ARG A C 1
ATOM 872 O O . ARG A 1 114 ? 2.439 -9.407 -8.080 1.00 88.25 114 ARG A O 1
ATOM 879 N N . ILE A 1 115 ? 4.328 -9.622 -9.288 1.00 87.88 115 ILE A N 1
ATOM 880 C CA . ILE A 1 115 ? 5.086 -10.356 -8.273 1.00 87.88 115 ILE A CA 1
ATOM 881 C C . ILE A 1 115 ? 5.615 -9.382 -7.221 1.00 87.88 115 ILE A C 1
ATOM 883 O O . ILE A 1 115 ? 5.536 -9.679 -6.035 1.00 87.88 115 ILE A O 1
ATOM 887 N N . TYR A 1 116 ? 6.099 -8.207 -7.634 1.00 90.88 116 TYR A N 1
ATOM 888 C CA . TYR A 1 116 ? 6.702 -7.239 -6.711 1.00 90.88 116 TYR A CA 1
ATOM 889 C C . TYR A 1 116 ? 5.774 -6.112 -6.279 1.00 90.88 116 TYR A C 1
ATOM 891 O O . TYR A 1 116 ? 6.003 -5.523 -5.225 1.00 90.88 116 TYR A O 1
ATOM 899 N N . VAL A 1 117 ? 4.734 -5.812 -7.061 1.00 92.94 117 VAL A N 1
ATOM 900 C CA . VAL A 1 117 ? 3.747 -4.787 -6.721 1.00 92.94 117 VAL A CA 1
ATOM 901 C C . VAL A 1 117 ? 2.416 -5.440 -6.389 1.00 92.94 117 VAL A C 1
ATOM 903 O O . VAL A 1 117 ? 1.673 -5.880 -7.277 1.00 92.94 117 VAL A O 1
ATOM 906 N N . TRP A 1 118 ? 2.090 -5.449 -5.102 1.00 93.38 118 TRP A N 1
ATOM 907 C CA . TRP A 1 118 ? 0.867 -6.044 -4.577 1.00 93.38 118 TRP A CA 1
ATOM 908 C C . TRP A 1 118 ? -0.236 -4.995 -4.462 1.00 93.38 118 TRP A C 1
ATOM 910 O O . TRP A 1 118 ? -0.024 -3.924 -3.894 1.00 93.38 118 TRP A O 1
ATOM 920 N N . LYS A 1 119 ? -1.423 -5.308 -4.999 1.00 94.19 119 LYS A N 1
ATOM 921 C CA . LYS A 1 119 ? -2.646 -4.523 -4.770 1.00 94.19 119 LYS A CA 1
ATOM 922 C C . LYS A 1 119 ? -3.236 -4.985 -3.438 1.00 94.19 119 LYS A C 1
ATOM 924 O O . LYS A 1 119 ? -3.712 -6.112 -3.348 1.00 94.19 119 LYS A O 1
ATOM 929 N N . VAL A 1 120 ? -3.176 -4.125 -2.433 1.00 94.62 120 VAL A N 1
ATOM 930 C CA . VAL A 1 120 ? -3.613 -4.377 -1.052 1.00 94.62 120 VAL A CA 1
ATOM 931 C C . VAL A 1 120 ? -4.595 -3.291 -0.618 1.00 94.62 120 VAL A C 1
ATOM 933 O O . VAL A 1 120 ? -4.697 -2.254 -1.268 1.00 94.62 120 VAL A O 1
ATOM 936 N N . ASN A 1 121 ? -5.347 -3.501 0.458 1.00 95.31 121 ASN A N 1
ATOM 937 C CA . ASN A 1 121 ? -6.139 -2.425 1.063 1.00 95.31 121 ASN A CA 1
ATOM 938 C C . ASN A 1 121 ? -5.307 -1.609 2.076 1.00 95.31 121 ASN A C 1
ATOM 940 O O . ASN A 1 121 ? -4.243 -2.049 2.509 1.00 95.31 121 ASN A O 1
ATOM 944 N N . THR A 1 122 ? -5.795 -0.432 2.478 1.00 95.50 122 THR A N 1
ATOM 945 C CA . THR A 1 122 ? -5.119 0.450 3.453 1.00 95.50 122 THR A CA 1
ATOM 946 C C . THR A 1 122 ? -4.736 -0.261 4.761 1.00 95.50 122 THR A C 1
ATOM 948 O O . THR A 1 122 ? -3.658 -0.002 5.293 1.00 95.50 122 THR A O 1
ATOM 951 N N . ILE A 1 123 ? -5.559 -1.191 5.267 1.00 95.62 123 ILE A N 1
ATOM 952 C CA . ILE A 1 123 ? -5.240 -1.964 6.482 1.00 95.62 123 ILE A CA 1
ATOM 953 C C . ILE A 1 123 ? -4.092 -2.936 6.211 1.00 95.62 123 ILE A C 1
ATOM 955 O O . ILE A 1 123 ? -3.090 -2.917 6.918 1.00 95.62 123 ILE A O 1
ATOM 959 N N . GLN A 1 124 ? -4.186 -3.746 5.161 1.00 95.56 124 GLN A N 1
ATOM 960 C CA . GLN A 1 124 ? -3.122 -4.670 4.766 1.00 95.56 124 GLN A CA 1
ATOM 961 C C . GLN A 1 124 ? -1.799 -3.935 4.525 1.00 95.56 124 GLN A C 1
ATOM 963 O O . GLN A 1 124 ? -0.757 -4.383 4.995 1.00 95.56 124 GLN A O 1
ATOM 968 N N . HIS A 1 125 ? -1.840 -2.775 3.863 1.00 95.06 125 HIS A N 1
ATOM 969 C CA . HIS A 1 125 ? -0.653 -1.956 3.634 1.00 95.06 125 HIS A CA 1
ATOM 970 C C . HIS A 1 125 ? -0.044 -1.455 4.948 1.00 95.06 125 HIS A C 1
ATOM 972 O O . HIS A 1 125 ? 1.172 -1.458 5.104 1.00 95.06 125 HIS A O 1
ATOM 978 N N . SER A 1 126 ? -0.877 -1.075 5.917 1.00 94.94 126 SER A N 1
ATOM 979 C CA . SER A 1 126 ? -0.403 -0.658 7.239 1.00 94.94 126 SER A CA 1
ATOM 980 C C . SER A 1 126 ? 0.233 -1.786 8.059 1.00 94.94 126 SER A C 1
ATOM 982 O O . SER A 1 126 ? 1.066 -1.512 8.914 1.00 94.94 126 SER A O 1
ATOM 984 N N . LEU A 1 127 ? -0.131 -3.048 7.806 1.00 94.31 127 LEU A N 1
ATOM 985 C CA . LEU A 1 127 ? 0.445 -4.198 8.513 1.00 94.31 127 LEU A CA 1
ATOM 986 C C . LEU A 1 127 ? 1.847 -4.559 8.012 1.00 94.31 127 LEU A C 1
ATOM 988 O O . LEU A 1 127 ? 2.651 -5.081 8.779 1.00 94.31 127 LEU A O 1
ATOM 992 N N . ILE A 1 128 ? 2.127 -4.294 6.736 1.00 93.44 128 ILE A N 1
ATOM 993 C CA . ILE A 1 128 ? 3.417 -4.594 6.097 1.00 93.44 128 ILE A CA 1
ATOM 994 C C . ILE A 1 128 ? 4.374 -3.398 6.105 1.00 93.44 128 ILE A C 1
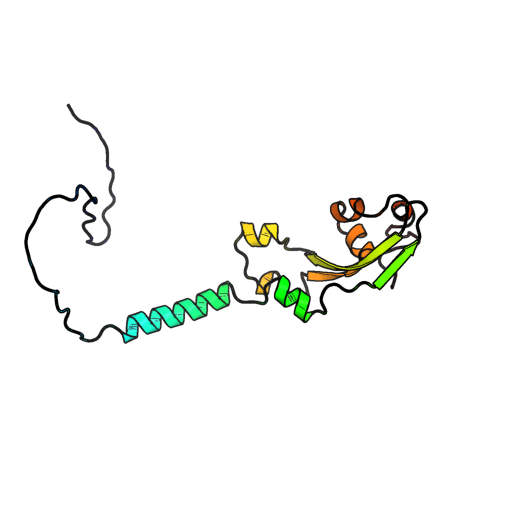ATOM 996 O O . ILE A 1 128 ? 5.584 -3.593 6.048 1.00 93.44 128 ILE A O 1
ATOM 1000 N N . ASP A 1 129 ? 3.852 -2.171 6.192 1.00 90.75 129 ASP A N 1
ATOM 1001 C CA . ASP A 1 129 ? 4.638 -0.938 6.207 1.00 90.75 129 ASP A CA 1
ATOM 1002 C C . ASP A 1 129 ? 4.297 -0.084 7.441 1.00 90.75 129 ASP A C 1
ATOM 1004 O O . ASP A 1 129 ? 3.222 0.519 7.550 1.00 90.75 129 ASP A O 1
ATOM 1008 N N . SER A 1 130 ? 5.256 0.013 8.365 1.00 90.50 130 SER A N 1
ATOM 1009 C CA . SER A 1 130 ? 5.126 0.793 9.600 1.00 90.50 130 SER A CA 1
ATOM 1010 C C . SER A 1 130 ? 4.952 2.291 9.341 1.00 90.50 130 SER A C 1
ATOM 1012 O O . SER A 1 130 ? 4.256 2.971 10.100 1.00 90.50 130 SER A O 1
ATOM 1014 N N . TYR A 1 131 ? 5.510 2.818 8.246 1.00 90.88 131 TYR A N 1
ATOM 1015 C CA . TYR A 1 131 ? 5.283 4.203 7.850 1.00 90.88 131 TYR A CA 1
ATOM 1016 C C . TYR A 1 131 ? 3.806 4.419 7.529 1.00 90.88 131 TYR A C 1
ATOM 1018 O O . TYR A 1 131 ? 3.217 5.397 7.987 1.00 90.88 131 TYR A O 1
ATOM 1026 N N . ARG A 1 132 ? 3.169 3.475 6.823 1.00 92.00 132 ARG A N 1
ATOM 1027 C CA . ARG A 1 132 ? 1.736 3.535 6.488 1.00 92.00 132 ARG A CA 1
ATOM 1028 C C . ARG A 1 132 ? 0.844 3.396 7.708 1.00 92.00 132 ARG A C 1
ATOM 1030 O O . ARG A 1 132 ? -0.156 4.107 7.801 1.00 92.00 132 ARG A O 1
ATOM 1037 N N . TYR A 1 133 ? 1.233 2.569 8.673 1.00 93.94 133 TYR A N 1
ATOM 1038 C CA . TYR A 1 133 ? 0.531 2.465 9.952 1.00 93.94 133 TYR A CA 1
ATOM 1039 C C . TYR A 1 133 ? 0.412 3.805 10.685 1.00 93.94 133 TYR A C 1
ATOM 1041 O O . TYR A 1 133 ? -0.619 4.102 11.294 1.00 93.94 133 TYR A O 1
ATOM 1049 N N . ASN A 1 134 ? 1.420 4.671 10.575 1.00 93.81 134 ASN A N 1
ATOM 1050 C CA . ASN A 1 134 ? 1.382 5.976 11.228 1.00 93.81 134 ASN A CA 1
ATOM 1051 C C . ASN A 1 134 ? 0.291 6.906 10.680 1.00 93.81 134 ASN A C 1
ATOM 1053 O O . ASN A 1 134 ? -0.239 7.697 11.462 1.00 93.81 134 ASN A O 1
ATOM 1057 N N . PHE A 1 135 ? -0.096 6.756 9.408 1.00 92.25 135 PHE A N 1
ATOM 1058 C CA . PHE A 1 135 ? -1.165 7.536 8.766 1.00 92.25 135 PHE A CA 1
ATOM 1059 C C . PHE A 1 135 ? -2.575 7.067 9.118 1.00 92.25 135 PHE A C 1
ATOM 1061 O O . PHE A 1 135 ? -3.542 7.765 8.806 1.00 92.25 135 PHE A O 1
ATOM 1068 N N . LEU A 1 136 ? -2.718 5.905 9.758 1.00 94.38 136 LEU A N 1
ATOM 1069 C CA . LEU A 1 136 ? -4.011 5.498 10.283 1.00 94.38 136 LEU A CA 1
ATOM 1070 C C . LEU A 1 136 ? -4.455 6.454 11.390 1.00 94.38 136 LEU A C 1
ATOM 1072 O O . LEU A 1 136 ? -3.651 6.925 12.199 1.00 94.38 136 LEU A O 1
ATOM 1076 N N . ARG A 1 137 ? -5.761 6.701 11.474 1.00 94.62 137 ARG A N 1
ATOM 1077 C CA . ARG A 1 137 ? -6.333 7.449 12.597 1.00 94.62 137 ARG A CA 1
ATOM 1078 C C . ARG A 1 137 ? -6.078 6.734 13.924 1.00 94.62 137 ARG A C 1
ATOM 1080 O O . ARG A 1 137 ? -6.177 5.514 14.014 1.00 94.62 137 ARG A O 1
ATOM 1087 N N . ALA A 1 138 ? -5.818 7.492 14.988 1.00 93.25 138 ALA A N 1
ATOM 1088 C CA . ALA A 1 138 ? -5.526 6.919 16.304 1.00 93.25 138 ALA A CA 1
ATOM 1089 C C . ALA A 1 138 ? -6.640 5.980 16.810 1.00 93.25 138 ALA A C 1
ATOM 1091 O O . ALA A 1 138 ? -6.341 4.935 17.382 1.00 93.25 138 ALA A O 1
ATOM 1092 N N . GLY A 1 139 ? -7.909 6.294 16.521 1.00 92.00 139 GLY A N 1
ATOM 1093 C CA . GLY A 1 139 ? -9.054 5.489 16.949 1.00 92.00 139 GLY A CA 1
ATOM 1094 C C . GLY A 1 139 ? -9.138 4.086 16.336 1.00 92.00 139 GLY A C 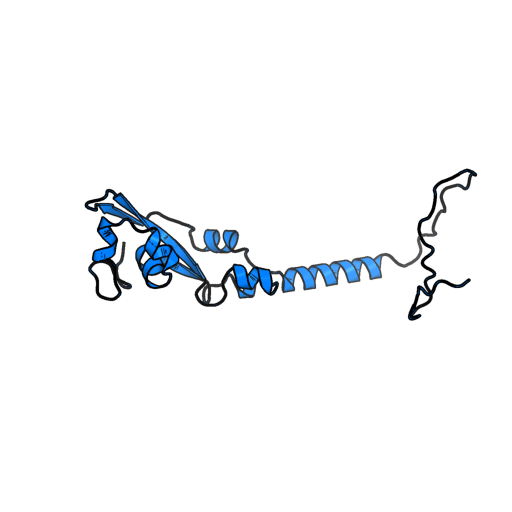1
ATOM 1095 O O . GLY A 1 139 ? -9.757 3.225 16.951 1.00 92.00 139 GLY A O 1
ATOM 1096 N N . ILE A 1 140 ? -8.518 3.837 15.171 1.00 93.81 140 ILE A N 1
ATOM 1097 C CA . ILE A 1 140 ? -8.527 2.508 14.527 1.00 93.81 140 ILE A CA 1
ATOM 1098 C C . ILE A 1 140 ? -7.259 1.697 14.802 1.00 93.81 140 ILE A C 1
ATOM 1100 O O . ILE A 1 140 ? -7.290 0.480 14.681 1.00 93.81 140 ILE A O 1
ATOM 1104 N N . LYS A 1 141 ? -6.150 2.336 15.200 1.00 94.62 141 LYS A N 1
ATOM 1105 C CA . LYS A 1 141 ? -4.847 1.666 15.378 1.00 94.62 141 LYS A CA 1
ATOM 1106 C C . LYS A 1 141 ? -4.930 0.436 16.284 1.00 94.62 141 LYS A C 1
ATOM 1108 O O . LYS A 1 141 ? -4.442 -0.620 15.916 1.00 94.62 141 LYS A O 1
ATOM 1113 N N . LYS A 1 142 ? -5.631 0.542 17.417 1.00 93.19 142 LYS A N 1
ATOM 1114 C CA . LYS A 1 142 ? -5.826 -0.578 18.357 1.00 93.19 142 LYS A CA 1
ATOM 1115 C C . LYS A 1 142 ? -6.603 -1.770 17.776 1.00 93.19 142 LYS A C 1
ATOM 1117 O O . LYS A 1 142 ? -6.468 -2.882 18.271 1.00 93.19 142 LYS A O 1
ATOM 1122 N N . ASP A 1 143 ? -7.418 -1.531 16.751 1.00 93.62 143 ASP A N 1
ATOM 1123 C CA . ASP A 1 143 ? -8.245 -2.550 16.107 1.00 93.62 143 ASP A CA 1
ATOM 1124 C C . ASP A 1 143 ? -7.506 -3.202 14.923 1.00 93.62 143 ASP A C 1
ATOM 1126 O O . ASP A 1 143 ? -7.978 -4.208 14.390 1.00 93.62 143 ASP A O 1
ATOM 1130 N N . VAL A 1 144 ? -6.365 -2.633 14.509 1.00 93.81 144 VAL A N 1
ATOM 1131 C CA . VAL A 1 144 ? -5.538 -3.091 13.390 1.00 93.81 144 VAL A CA 1
ATOM 1132 C C . VAL A 1 144 ? -4.384 -3.943 13.901 1.00 93.81 144 VAL A C 1
ATOM 1134 O O . VAL A 1 144 ? -3.557 -3.496 14.688 1.00 93.81 144 VAL A O 1
ATOM 1137 N N . GLY A 1 145 ? -4.291 -5.172 13.409 1.00 94.00 145 GLY A N 1
ATOM 1138 C CA . GLY A 1 145 ? -3.189 -6.075 13.729 1.00 94.00 145 GLY A CA 1
ATOM 1139 C C . GLY A 1 145 ? -3.313 -7.388 12.971 1.00 94.00 145 GLY A C 1
ATOM 1140 O O . GLY A 1 145 ? -4.369 -7.688 12.423 1.00 94.00 145 GLY A O 1
ATOM 1141 N N . TRP A 1 146 ? -2.265 -8.213 12.971 1.00 90.44 146 TRP A N 1
ATOM 1142 C CA . TRP A 1 146 ? -2.294 -9.531 12.315 1.00 90.44 146 TRP A CA 1
ATOM 1143 C C . TRP A 1 146 ? -3.450 -10.424 12.790 1.00 90.44 146 TRP A C 1
ATOM 1145 O O . TRP A 1 146 ? -3.999 -11.182 11.995 1.00 90.44 146 TRP A O 1
ATOM 1155 N N . PHE A 1 147 ? -3.869 -10.260 14.047 1.00 91.38 147 PHE A N 1
ATOM 1156 C CA . PHE A 1 147 ? -5.012 -10.946 14.660 1.00 91.38 147 PHE A CA 1
ATOM 1157 C C . PHE A 1 147 ? -6.059 -9.968 15.223 1.00 91.38 147 PHE A C 1
ATOM 1159 O O . PHE A 1 147 ? -6.870 -10.336 16.067 1.00 91.38 147 PHE A O 1
ATOM 1166 N N . GLY A 1 148 ? -6.020 -8.703 14.791 1.00 90.75 148 GLY A N 1
ATOM 1167 C CA . GLY A 1 148 ? -6.976 -7.681 15.215 1.00 90.75 148 GLY A CA 1
ATOM 1168 C C . GLY A 1 148 ? -8.345 -7.842 14.551 1.00 90.75 148 GLY A C 1
ATOM 1169 O O . GLY A 1 148 ? -8.545 -8.689 13.673 1.00 90.75 148 GLY A O 1
ATOM 1170 N N . LYS A 1 149 ? -9.283 -6.965 14.929 1.00 93.38 149 LYS A N 1
ATOM 1171 C CA . LYS A 1 149 ? -10.593 -6.842 14.265 1.00 93.38 149 LYS A CA 1
ATOM 1172 C C . LYS A 1 149 ? -10.425 -6.563 12.770 1.00 93.38 149 LYS A C 1
ATOM 1174 O O . LYS A 1 149 ? -11.126 -7.146 11.947 1.00 93.38 149 LYS A O 1
ATOM 1179 N N . TYR A 1 150 ? -9.485 -5.681 12.440 1.00 94.31 150 TYR A N 1
ATOM 1180 C CA . TYR A 1 150 ? -9.024 -5.436 11.085 1.00 94.31 150 TYR A CA 1
ATOM 1181 C C . TYR A 1 150 ? -7.633 -6.056 10.929 1.00 94.31 150 TYR A C 1
ATOM 1183 O O . TYR A 1 150 ? -6.673 -5.647 11.579 1.00 94.31 150 TYR A O 1
ATOM 1191 N N . ASN A 1 151 ? -7.535 -7.068 10.080 1.00 93.62 151 ASN A N 1
ATOM 1192 C CA . ASN A 1 151 ? -6.350 -7.891 9.903 1.00 93.62 151 ASN A CA 1
ATOM 1193 C C . ASN A 1 151 ? -6.054 -8.133 8.418 1.00 93.62 151 ASN A C 1
ATOM 1195 O O . ASN A 1 151 ? -6.704 -7.580 7.529 1.00 93.62 151 ASN A O 1
ATOM 1199 N N . TRP A 1 152 ? -5.051 -8.969 8.148 1.00 93.44 152 TRP A N 1
ATOM 1200 C CA . TRP A 1 152 ? -4.620 -9.298 6.790 1.00 93.44 152 TRP A CA 1
ATOM 1201 C C . TRP A 1 152 ? -5.740 -9.882 5.916 1.00 93.44 152 TRP A C 1
ATOM 1203 O O . TRP A 1 152 ? -5.778 -9.646 4.708 1.00 93.44 152 TRP A O 1
ATOM 1213 N N . PHE A 1 153 ? -6.677 -10.611 6.520 1.00 92.94 153 PHE A N 1
ATOM 1214 C CA . PHE A 1 153 ? -7.768 -11.292 5.826 1.00 92.94 153 PHE A CA 1
ATOM 1215 C C . PHE A 1 153 ? -9.048 -10.459 5.748 1.00 92.94 153 PHE A C 1
ATOM 1217 O O . PHE A 1 153 ? -10.021 -10.894 5.129 1.00 92.94 153 PHE A O 1
ATOM 1224 N N . THR A 1 154 ? -9.069 -9.266 6.349 1.00 90.44 154 THR A N 1
ATOM 1225 C CA . THR A 1 154 ? -10.232 -8.384 6.290 1.00 90.44 154 THR A CA 1
ATOM 1226 C C . THR A 1 154 ? -10.506 -7.953 4.852 1.00 90.44 154 THR A C 1
ATOM 1228 O O . THR A 1 154 ? -9.648 -7.385 4.170 1.00 90.44 154 THR A O 1
ATOM 1231 N N . LYS A 1 155 ? -11.742 -8.206 4.419 1.00 88.94 155 LYS A N 1
ATOM 1232 C CA . LYS A 1 155 ? -12.292 -7.763 3.138 1.00 88.94 155 LYS A CA 1
ATOM 1233 C C . LYS A 1 155 ? -13.155 -6.522 3.361 1.00 88.94 155 LYS A C 1
ATOM 1235 O O . LYS A 1 155 ? -13.808 -6.412 4.397 1.00 88.94 155 LYS A O 1
ATOM 1240 N N . PHE A 1 156 ? -13.124 -5.618 2.391 1.00 87.06 156 PHE A N 1
ATOM 1241 C CA . PHE A 1 156 ? -13.882 -4.372 2.354 1.00 87.06 156 PHE A CA 1
ATOM 1242 C C . PHE A 1 156 ? -14.669 -4.308 1.056 1.00 87.06 156 PHE A C 1
ATOM 1244 O O . PHE A 1 156 ? -14.131 -4.828 0.048 1.00 87.06 156 PHE A O 1
#

pLDDT: mean 73.71, std 24.27, range [29.7, 96.62]

Secondary structure (DSSP, 8-state):
-----------SS-----------------------S-HHHHHHHHHHHHHHHHHHS-S--HHHHHHHTT---EEEEEEETTEEEEEEEEEEESSS-HHHHHHTT--HHHHSSTTTEEEEEHHHHHHH-HHHHHTS-HHHHTTBSTTSSB-TT---

Sequence (156 aa):
MFDISGFCIKKNGVKIVPLGAVDGGIQGGPLRIPNTTGSTVLEEITIRTKGLSDWLQGGKTFSQYKIARGGTETLAHIQTSTGVQRISTEFHHAIISQSMQRNYNLPNWMVNNRIYVWKVNTIQHSLIDSYRYNFLRAGIKKDVGWFGKYNWFTKF

Foldseek 3Di:
DDDDDDDDDDDDDDDDDDDDDDDDDDDDDDPPDDDDDDPVVVVVVVVVCCVVVCVQQPDQALVRLCVVVVHKDFFDWDQFPQGIDTKIWDKDQQDQDPVNCVVVVHHRVVRSDPVGIPTAILLLCCARDVVSLVPTDPRCSQQRYCPGVHHNPDDD

Radius of gyration: 29.26 Å; chains: 1; bounding box: 76×50×69 Å